Protein AF-A0A8J6TQ93-F1 (afdb_monomer_lite)

pLDDT: mean 81.54, std 12.86, range [39.78, 94.5]

Structure (mmCIF, N/CA/C/O backbone):
data_AF-A0A8J6TQ93-F1
#
_entry.id   AF-A0A8J6TQ93-F1
#
loop_
_atom_site.group_PDB
_atom_site.id
_atom_site.type_symbol
_atom_site.label_atom_id
_atom_site.label_alt_id
_atom_site.label_comp_id
_atom_site.label_asym_id
_atom_site.label_entity_id
_atom_site.label_seq_id
_atom_site.pdbx_PDB_ins_code
_atom_site.Cartn_x
_atom_site.Cartn_y
_atom_site.Cartn_z
_atom_site.occupancy
_atom_site.B_iso_or_equiv
_atom_site.auth_seq_id
_atom_site.auth_comp_id
_atom_site.auth_asym_id
_atom_site.auth_atom_id
_atom_site.pdbx_PDB_model_num
ATOM 1 N N . MET A 1 1 ? 8.896 6.552 -12.249 1.00 73.56 1 MET A N 1
ATOM 2 C CA . MET A 1 1 ? 7.441 6.746 -12.064 1.00 73.56 1 MET A CA 1
ATOM 3 C C . MET A 1 1 ? 6.928 5.626 -11.165 1.00 73.56 1 MET A C 1
ATOM 5 O O . MET A 1 1 ? 7.351 4.491 -11.365 1.00 73.56 1 MET A O 1
ATOM 9 N N . ILE A 1 2 ? 6.092 5.927 -10.166 1.00 82.06 2 ILE A N 1
ATOM 10 C CA . ILE A 1 2 ? 5.576 4.950 -9.177 1.00 82.06 2 ILE A CA 1
ATOM 11 C C . ILE A 1 2 ? 4.961 3.728 -9.859 1.00 82.06 2 ILE A C 1
ATOM 13 O O . ILE A 1 2 ? 5.252 2.597 -9.479 1.00 82.06 2 ILE A O 1
ATOM 17 N N . SER A 1 3 ? 4.207 3.961 -10.934 1.00 81.31 3 SER A N 1
ATOM 18 C CA . SER A 1 3 ? 3.545 2.914 -11.709 1.00 81.31 3 SER A CA 1
ATOM 19 C C . SER A 1 3 ? 4.517 1.896 -12.311 1.00 81.31 3 SER A C 1
ATOM 21 O O . SER A 1 3 ? 4.221 0.710 -12.306 1.00 81.31 3 SER A O 1
ATOM 23 N N . THR A 1 4 ? 5.696 2.326 -12.776 1.00 84.81 4 THR A N 1
ATOM 24 C CA . THR A 1 4 ? 6.733 1.413 -13.290 1.00 84.81 4 THR A CA 1
ATOM 25 C C . THR A 1 4 ? 7.278 0.531 -12.173 1.00 84.81 4 THR A C 1
ATOM 27 O O . THR A 1 4 ? 7.329 -0.680 -12.315 1.00 84.81 4 THR A O 1
ATOM 30 N N . ARG A 1 5 ? 7.600 1.127 -11.020 1.00 85.75 5 ARG A N 1
ATOM 31 C CA . ARG A 1 5 ? 8.185 0.408 -9.879 1.00 85.75 5 ARG A CA 1
ATOM 32 C C . ARG A 1 5 ? 7.215 -0.603 -9.260 1.00 85.75 5 ARG A C 1
ATOM 34 O O . ARG A 1 5 ? 7.631 -1.678 -8.843 1.00 85.75 5 ARG A O 1
ATOM 41 N N . LEU A 1 6 ? 5.932 -0.256 -9.178 1.00 85.44 6 LEU A N 1
ATOM 42 C CA . LEU A 1 6 ? 4.888 -1.177 -8.727 1.00 85.44 6 LEU A CA 1
ATOM 43 C C . LEU A 1 6 ? 4.586 -2.247 -9.789 1.00 85.44 6 LEU A C 1
ATOM 45 O O . LEU A 1 6 ? 4.355 -3.401 -9.437 1.00 85.44 6 LEU A O 1
ATOM 49 N N . GLY A 1 7 ? 4.673 -1.893 -11.074 1.00 84.94 7 GLY A N 1
ATOM 50 C CA . GLY A 1 7 ? 4.588 -2.840 -12.187 1.00 84.94 7 GLY A CA 1
ATOM 51 C C . GLY A 1 7 ? 5.705 -3.887 -12.167 1.00 84.94 7 GLY A C 1
ATOM 52 O O . GLY A 1 7 ? 5.430 -5.071 -12.340 1.00 84.94 7 GLY A O 1
ATOM 53 N N . ASP A 1 8 ? 6.939 -3.488 -11.845 1.00 86.94 8 ASP A N 1
ATOM 54 C CA . ASP A 1 8 ? 8.082 -4.402 -11.680 1.00 86.94 8 ASP A CA 1
ATOM 55 C C . ASP A 1 8 ? 7.880 -5.402 -10.522 1.00 86.94 8 ASP A C 1
ATOM 57 O O . ASP A 1 8 ? 8.513 -6.456 -10.484 1.00 86.94 8 ASP A O 1
ATOM 61 N N . ARG A 1 9 ? 6.972 -5.094 -9.584 1.00 83.25 9 ARG A N 1
ATOM 62 C CA . ARG A 1 9 ? 6.544 -5.978 -8.484 1.00 83.25 9 ARG A CA 1
ATOM 63 C C . ARG A 1 9 ? 5.338 -6.856 -8.845 1.00 83.25 9 ARG A C 1
ATOM 65 O O . ARG A 1 9 ? 4.825 -7.559 -7.982 1.00 83.25 9 ARG A O 1
ATOM 72 N N . GLY A 1 10 ? 4.890 -6.828 -10.099 1.00 86.75 10 GLY A N 1
ATOM 73 C CA . GLY A 1 10 ? 3.792 -7.653 -10.605 1.00 86.75 10 GLY A CA 1
ATOM 74 C C . GLY A 1 10 ? 2.397 -7.046 -10.451 1.00 86.75 10 GLY A C 1
ATOM 75 O O . GLY A 1 10 ? 1.428 -7.707 -10.814 1.00 86.75 10 GLY A O 1
ATOM 76 N N . LEU A 1 11 ? 2.275 -5.808 -9.957 1.00 88.50 11 LEU A N 1
ATOM 77 C CA . LEU A 1 11 ? 0.977 -5.145 -9.821 1.00 88.50 11 LEU A CA 1
ATOM 78 C C . LEU A 1 11 ? 0.490 -4.622 -11.172 1.00 88.50 11 LEU A C 1
ATOM 80 O O . LEU A 1 11 ? 1.199 -3.890 -11.868 1.00 88.50 11 LEU A O 1
ATOM 84 N N . VAL A 1 12 ? -0.760 -4.922 -11.518 1.00 91.38 12 VAL A N 1
ATOM 85 C CA . VAL A 1 12 ? -1.398 -4.327 -12.700 1.00 91.38 12 VAL A CA 1
ATOM 86 C C . VAL A 1 12 ? -1.922 -2.923 -12.392 1.00 91.38 12 VAL A C 1
ATOM 88 O O . VAL A 1 12 ? -2.128 -2.552 -11.238 1.00 91.38 12 VAL A O 1
ATOM 91 N N . SER A 1 13 ? -2.208 -2.119 -13.420 1.00 88.75 13 SER A N 1
ATOM 92 C CA . SER A 1 13 ? -2.639 -0.718 -13.249 1.00 88.75 13 SER A CA 1
ATOM 93 C C . SER A 1 13 ? -3.840 -0.540 -12.309 1.00 88.75 13 SER A C 1
ATOM 95 O O . SER A 1 13 ? -3.890 0.422 -11.547 1.00 88.75 13 SER A O 1
ATOM 97 N N . LEU A 1 14 ? -4.795 -1.477 -12.330 1.00 91.62 14 LEU A N 1
ATOM 98 C CA . LEU A 1 14 ? -5.941 -1.460 -11.418 1.00 91.62 14 LEU A CA 1
ATOM 99 C C . LEU A 1 14 ? -5.515 -1.645 -9.954 1.00 91.62 14 LEU A C 1
ATOM 101 O O . LEU A 1 14 ? -6.020 -0.953 -9.072 1.00 91.62 14 LEU A O 1
ATOM 105 N N . GLU A 1 15 ? -4.582 -2.558 -9.698 1.00 92.12 15 GLU A N 1
ATOM 106 C CA . GLU A 1 15 ? -4.051 -2.821 -8.361 1.00 92.12 15 GLU A CA 1
ATOM 107 C C . GLU A 1 15 ? -3.196 -1.659 -7.869 1.00 92.12 15 GLU A C 1
ATOM 109 O O . GLU A 1 15 ? -3.304 -1.285 -6.709 1.00 92.12 15 GLU A O 1
ATOM 114 N N . ILE A 1 16 ? -2.425 -1.028 -8.756 1.00 90.94 16 ILE A N 1
ATOM 115 C CA . ILE A 1 16 ? -1.660 0.185 -8.450 1.00 90.94 16 ILE A CA 1
ATOM 116 C C . ILE A 1 16 ? -2.595 1.301 -7.973 1.00 90.94 16 ILE A C 1
ATOM 118 O O . ILE A 1 16 ? -2.373 1.882 -6.912 1.00 90.94 16 ILE A O 1
ATOM 122 N N . ASN A 1 17 ? -3.681 1.558 -8.708 1.00 91.19 17 ASN A N 1
ATOM 123 C CA . ASN A 1 17 ? -4.668 2.567 -8.320 1.00 91.19 17 ASN A CA 1
ATOM 124 C C . ASN A 1 17 ? -5.354 2.219 -6.992 1.00 91.19 17 ASN A C 1
ATOM 126 O O . ASN A 1 17 ? -5.562 3.098 -6.154 1.00 91.19 17 ASN A O 1
ATOM 130 N N . ARG A 1 18 ? -5.692 0.939 -6.781 1.00 94.50 18 ARG A N 1
ATOM 131 C CA . ARG A 1 18 ? -6.265 0.470 -5.512 1.00 94.50 18 ARG A CA 1
ATOM 132 C C . ARG A 1 18 ? -5.286 0.686 -4.359 1.00 94.50 18 ARG A C 1
ATOM 134 O O . ARG A 1 18 ? -5.683 1.227 -3.338 1.00 94.50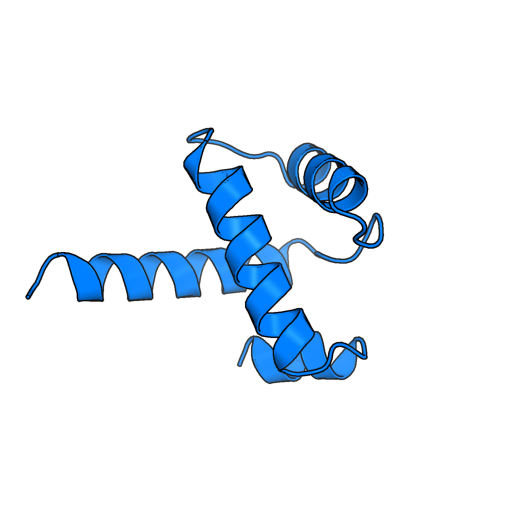 18 ARG A O 1
ATOM 141 N N . LEU A 1 19 ? -4.018 0.325 -4.546 1.00 92.75 19 LEU A N 1
ATOM 142 C CA . LEU A 1 19 ? -2.973 0.446 -3.533 1.00 92.75 19 LEU A CA 1
ATOM 143 C C . LEU A 1 19 ? -2.760 1.904 -3.129 1.00 92.75 19 LEU A C 1
ATOM 145 O O . LEU A 1 19 ? -2.761 2.205 -1.942 1.00 92.75 19 LEU A O 1
ATOM 149 N N . ILE A 1 20 ? -2.636 2.818 -4.095 1.00 90.81 20 ILE A N 1
ATOM 150 C CA . ILE A 1 20 ? -2.480 4.255 -3.819 1.00 90.81 20 ILE A CA 1
ATOM 151 C C . ILE A 1 20 ? -3.676 4.783 -3.015 1.00 90.81 20 ILE A C 1
ATOM 153 O O . ILE A 1 20 ? -3.497 5.513 -2.039 1.00 90.81 20 ILE A O 1
ATOM 157 N N . LYS A 1 21 ? -4.898 4.376 -3.379 1.00 91.31 21 LYS A N 1
ATOM 158 C CA . LYS A 1 21 ? -6.116 4.764 -2.660 1.00 91.31 21 LYS A CA 1
ATOM 159 C C . LYS A 1 21 ? -6.154 4.208 -1.237 1.00 91.31 21 LYS A C 1
ATOM 161 O O . LYS A 1 21 ? -6.494 4.939 -0.313 1.00 91.31 21 LYS A O 1
ATOM 166 N N . ASP A 1 22 ? -5.806 2.940 -1.053 1.00 92.81 22 ASP A N 1
ATOM 167 C CA . ASP A 1 22 ? -5.772 2.303 0.265 1.00 92.81 22 ASP A CA 1
ATOM 168 C C . ASP A 1 22 ? -4.718 2.961 1.163 1.00 92.81 22 ASP A C 1
ATOM 170 O O . ASP A 1 22 ? -5.005 3.274 2.316 1.00 92.81 2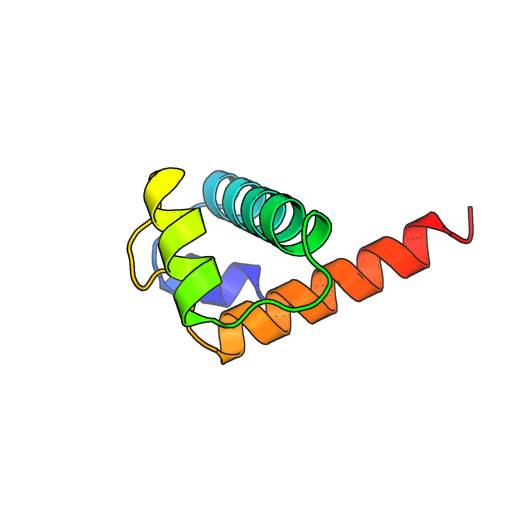2 ASP A O 1
ATOM 174 N N . VAL A 1 23 ? -3.536 3.269 0.620 1.00 90.31 23 VAL A N 1
ATOM 175 C CA . VAL A 1 23 ? -2.490 4.029 1.322 1.00 90.31 23 VAL A CA 1
ATOM 176 C C . VAL A 1 23 ? -2.989 5.415 1.721 1.00 90.31 23 VAL A C 1
ATOM 178 O O . VAL A 1 23 ? -2.851 5.798 2.879 1.00 90.31 23 VAL A O 1
ATOM 181 N N . SER A 1 24 ? -3.620 6.145 0.798 1.00 88.75 24 SER A N 1
ATOM 182 C CA . SER A 1 24 ? -4.203 7.462 1.078 1.00 88.75 24 SER A CA 1
ATOM 183 C C . SER A 1 24 ? -5.274 7.402 2.170 1.00 88.75 24 SER A C 1
ATOM 185 O O . SER A 1 24 ? -5.280 8.245 3.063 1.00 88.75 24 SER A O 1
ATOM 187 N N . ASN A 1 25 ? -6.140 6.386 2.153 1.00 89.00 25 ASN A N 1
ATOM 188 C CA . ASN A 1 25 ? -7.172 6.202 3.174 1.00 89.00 25 ASN A CA 1
ATOM 189 C C . ASN A 1 25 ? -6.573 5.914 4.551 1.00 89.00 25 ASN A C 1
ATOM 191 O O . ASN A 1 25 ? -7.058 6.450 5.543 1.00 89.00 25 ASN A O 1
ATOM 195 N N . VAL A 1 26 ? -5.538 5.071 4.614 1.00 87.88 26 VAL A N 1
ATOM 196 C CA . VAL A 1 26 ? -4.867 4.744 5.875 1.00 87.88 26 VAL A CA 1
ATOM 197 C C . VAL A 1 26 ? -4.152 5.981 6.418 1.00 87.88 26 VAL A C 1
ATOM 199 O O . VAL A 1 26 ? -4.420 6.379 7.545 1.00 87.88 26 VAL A O 1
ATOM 202 N N . ILE A 1 27 ? -3.333 6.656 5.603 1.00 84.81 27 ILE A N 1
ATOM 203 C CA . ILE A 1 27 ? -2.599 7.865 6.015 1.00 84.81 27 ILE A CA 1
ATOM 204 C C . ILE A 1 27 ? -3.550 9.022 6.355 1.00 84.81 27 ILE A C 1
ATOM 206 O O . ILE A 1 27 ? -3.324 9.751 7.313 1.00 84.81 27 ILE A O 1
ATOM 210 N N . GLY A 1 28 ? -4.653 9.187 5.624 1.00 73.88 28 GLY A N 1
ATOM 211 C CA . GLY A 1 28 ? -5.633 10.245 5.877 1.00 73.88 28 GLY A CA 1
ATOM 212 C C . GLY A 1 28 ? -6.340 10.138 7.234 1.00 73.88 28 GLY A C 1
ATOM 213 O O . GLY A 1 28 ? -6.914 11.125 7.695 1.00 73.88 28 GLY A O 1
ATOM 214 N N . GLN A 1 29 ? -6.295 8.972 7.888 1.00 66.12 29 GLN A N 1
ATOM 215 C CA . GLN A 1 29 ? -6.889 8.759 9.210 1.00 66.12 29 GLN A CA 1
ATOM 216 C C . GLN A 1 29 ? -5.957 9.148 10.368 1.00 66.12 29 GLN A C 1
ATOM 218 O O . GLN A 1 29 ? -6.457 9.536 11.424 1.00 66.12 29 GLN A O 1
ATOM 223 N N . GLU A 1 30 ? -4.630 9.126 10.189 1.00 60.25 30 GLU A N 1
ATOM 224 C CA . GLU A 1 30 ? -3.669 9.507 11.235 1.00 60.25 30 GLU A CA 1
ATOM 225 C C . GLU A 1 30 ? -2.486 10.293 10.646 1.00 60.25 30 GLU A C 1
ATOM 227 O O . GLU A 1 30 ? -1.826 9.853 9.711 1.00 60.25 30 GLU A O 1
ATOM 232 N N . ARG A 1 31 ? -2.162 11.461 11.225 1.00 57.12 31 ARG A N 1
ATOM 233 C CA . ARG A 1 31 ? -1.125 12.382 10.698 1.00 57.12 31 ARG A CA 1
ATOM 234 C C . ARG A 1 31 ? 0.298 11.807 10.656 1.00 57.12 31 ARG A C 1
ATOM 236 O O . ARG A 1 31 ? 1.163 12.421 10.040 1.00 57.12 31 ARG A O 1
ATOM 243 N N . HIS A 1 32 ? 0.559 10.679 11.313 1.00 58.91 32 HIS A N 1
ATOM 244 C CA . HIS A 1 32 ? 1.879 10.056 11.364 1.00 58.91 32 HIS A CA 1
ATOM 245 C C . HIS A 1 32 ? 1.754 8.535 11.306 1.00 58.91 32 HIS A C 1
ATOM 247 O O . HIS A 1 32 ? 1.258 7.924 12.247 1.00 58.91 32 HIS A O 1
ATOM 253 N N . PHE A 1 33 ? 2.258 7.929 10.230 1.00 66.94 33 PHE A N 1
ATOM 254 C CA . PHE A 1 33 ? 2.333 6.477 10.093 1.00 66.94 33 PHE A CA 1
ATOM 255 C C . PHE A 1 33 ? 3.779 5.997 10.130 1.00 66.94 33 PHE A C 1
ATOM 257 O O . PHE A 1 33 ? 4.605 6.385 9.305 1.00 66.94 33 PHE A O 1
ATOM 264 N N . GLU A 1 34 ? 4.069 5.078 11.047 1.00 72.88 34 GLU A N 1
ATOM 265 C CA . GLU A 1 34 ? 5.240 4.220 10.906 1.00 72.88 34 GLU A CA 1
ATOM 266 C C . GLU A 1 34 ? 4.991 3.195 9.790 1.00 72.88 34 GLU A C 1
ATOM 268 O O . GLU A 1 34 ? 3.926 2.574 9.728 1.00 72.88 34 GLU A O 1
ATOM 273 N N . SER A 1 35 ? 5.992 2.968 8.932 1.00 73.19 35 SER A N 1
ATOM 274 C CA . SER A 1 35 ? 5.915 2.021 7.802 1.00 73.19 35 SER A CA 1
ATOM 275 C C . SER A 1 35 ? 5.447 0.617 8.223 1.00 73.19 35 SER A C 1
ATOM 277 O O . SER A 1 35 ? 4.681 -0.039 7.513 1.00 73.19 35 SER A O 1
ATOM 279 N N . THR A 1 36 ? 5.830 0.169 9.421 1.00 77.62 36 THR A N 1
ATOM 280 C CA . THR A 1 36 ? 5.397 -1.115 9.991 1.00 77.62 36 THR A CA 1
ATOM 281 C C . THR A 1 36 ? 3.895 -1.146 10.285 1.00 77.62 36 THR A C 1
ATOM 283 O O . THR A 1 36 ? 3.231 -2.149 10.020 1.00 77.62 36 THR A O 1
ATOM 286 N N . SER A 1 37 ? 3.341 -0.060 10.824 1.00 83.06 37 SER A N 1
ATOM 287 C CA . SER A 1 37 ? 1.908 0.059 11.117 1.00 83.06 37 SER A CA 1
ATOM 288 C C . SER A 1 37 ? 1.088 0.160 9.833 1.00 83.06 37 SER A C 1
ATOM 290 O O . SER A 1 37 ? 0.049 -0.488 9.719 1.00 83.06 37 SER A O 1
ATOM 292 N N . LEU A 1 38 ? 1.602 0.878 8.830 1.00 86.44 38 LEU A N 1
ATOM 293 C CA . LEU A 1 38 ? 0.976 0.973 7.513 1.00 86.44 38 LEU A CA 1
ATOM 294 C C . LEU A 1 38 ? 0.920 -0.387 6.808 1.00 86.44 38 LEU A C 1
ATOM 296 O O . LEU A 1 38 ? -0.144 -0.794 6.357 1.00 86.44 38 LEU A O 1
ATOM 300 N N . ASN A 1 39 ? 2.028 -1.130 6.756 1.00 87.38 39 ASN A N 1
ATOM 301 C CA . ASN A 1 39 ? 2.043 -2.456 6.132 1.00 87.38 39 ASN A CA 1
ATOM 302 C C . ASN A 1 39 ? 1.088 -3.441 6.834 1.00 87.38 39 ASN A C 1
ATOM 304 O O . ASN A 1 39 ? 0.420 -4.233 6.171 1.00 87.38 39 ASN A O 1
ATOM 308 N N . LYS A 1 40 ? 0.938 -3.355 8.164 1.00 88.94 40 LYS A N 1
ATOM 309 C CA . LYS A 1 40 ? -0.073 -4.134 8.903 1.00 88.94 40 LYS A CA 1
ATOM 310 C C . LYS A 1 40 ? -1.506 -3.740 8.536 1.00 88.94 40 LYS A C 1
ATOM 312 O O . LYS A 1 40 ? -2.345 -4.625 8.378 1.00 88.94 40 LYS A O 1
ATOM 317 N N . ALA A 1 41 ? -1.786 -2.446 8.388 1.00 89.56 41 ALA A N 1
ATOM 318 C CA . ALA A 1 41 ? -3.093 -1.963 7.947 1.00 89.56 41 ALA A CA 1
ATOM 319 C C . ALA A 1 41 ? -3.393 -2.386 6.498 1.00 89.56 41 ALA A C 1
ATOM 321 O O . ALA A 1 41 ? -4.479 -2.861 6.199 1.00 89.56 41 ALA A O 1
ATOM 322 N N . LEU A 1 42 ? -2.414 -2.319 5.597 1.00 91.50 42 LEU A N 1
ATOM 323 C CA . LEU A 1 42 ? -2.575 -2.801 4.223 1.00 91.50 42 LEU A CA 1
ATOM 324 C C . LEU A 1 42 ? -2.793 -4.318 4.171 1.00 91.50 42 LEU A C 1
ATOM 326 O O . LEU A 1 42 ? -3.613 -4.797 3.388 1.00 91.50 42 LEU A O 1
ATOM 330 N N . LYS A 1 43 ? -2.136 -5.078 5.053 1.00 93.56 43 LYS A N 1
ATOM 331 C CA . LYS A 1 43 ? -2.363 -6.520 5.185 1.00 93.56 43 LYS A CA 1
ATOM 332 C C . LYS A 1 43 ? -3.802 -6.853 5.579 1.00 93.56 43 LYS A C 1
ATOM 334 O O . LYS A 1 43 ? -4.364 -7.805 5.042 1.00 93.56 43 LYS A O 1
ATOM 339 N N . SER A 1 44 ? -4.431 -6.074 6.465 1.00 92.06 44 SER A N 1
ATOM 340 C CA . SER A 1 44 ? -5.848 -6.285 6.813 1.00 92.06 44 SER A CA 1
ATOM 341 C C . SER A 1 44 ? -6.807 -5.958 5.660 1.00 92.06 44 SER A C 1
ATOM 343 O O . SER A 1 44 ? -7.909 -6.500 5.619 1.00 92.06 44 SER A O 1
ATOM 345 N N . LEU A 1 45 ? -6.366 -5.151 4.689 1.00 91.88 45 LEU A N 1
ATOM 346 C CA . LEU A 1 45 ? -7.069 -4.868 3.432 1.00 91.88 45 LEU A CA 1
ATOM 347 C C . LEU A 1 45 ? -6.787 -5.904 2.325 1.00 91.88 45 LEU A C 1
ATOM 349 O O . LEU A 1 45 ? -7.314 -5.785 1.220 1.00 91.88 45 LEU A O 1
ATOM 353 N N . GLY A 1 46 ? -5.988 -6.937 2.615 1.00 93.31 46 GLY A N 1
ATOM 354 C CA . GLY A 1 46 ? -5.693 -8.035 1.691 1.00 93.31 46 GLY A CA 1
ATOM 355 C C . GLY A 1 46 ? -4.426 -7.855 0.855 1.00 93.31 46 GLY A C 1
ATOM 356 O O . GLY A 1 46 ? -4.238 -8.591 -0.111 1.00 93.31 46 GLY A O 1
ATOM 357 N N . TRP A 1 47 ? -3.560 -6.901 1.202 1.00 94.06 47 TRP A N 1
ATOM 358 C CA . TRP A 1 47 ? -2.246 -6.766 0.576 1.00 94.06 47 TRP A CA 1
ATOM 359 C C . TRP A 1 47 ? -1.187 -7.656 1.232 1.00 94.06 47 TRP A C 1
ATOM 361 O O . TRP A 1 47 ? -1.325 -8.106 2.371 1.00 94.06 47 TRP A O 1
ATOM 371 N N . GLU A 1 48 ? -0.091 -7.892 0.517 1.00 89.62 48 GLU A N 1
ATOM 372 C CA . GLU A 1 48 ? 1.065 -8.575 1.087 1.00 89.62 48 GLU A CA 1
ATOM 373 C C . GLU A 1 48 ? 1.745 -7.723 2.169 1.00 89.62 48 GLU A C 1
ATOM 375 O O . GLU A 1 48 ? 1.825 -6.499 2.076 1.00 89.62 48 GLU A O 1
ATOM 380 N N . GLU A 1 49 ? 2.295 -8.385 3.189 1.00 82.62 49 GLU A N 1
ATOM 381 C CA . GLU A 1 49 ? 2.907 -7.748 4.368 1.00 82.62 49 GLU A CA 1
ATOM 382 C C . GLU A 1 49 ? 4.118 -6.855 4.046 1.00 82.62 49 GLU A C 1
ATOM 384 O O . GLU A 1 49 ? 4.491 -5.997 4.844 1.00 82.62 49 GLU A O 1
ATOM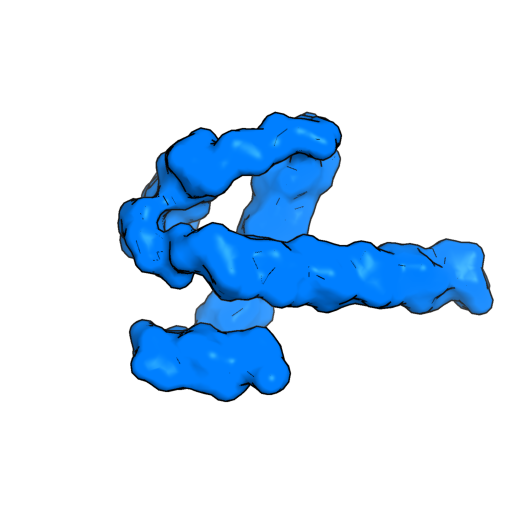 389 N N . HIS A 1 50 ? 4.724 -7.036 2.873 1.00 83.69 50 HIS A N 1
ATOM 390 C CA . HIS A 1 50 ? 5.897 -6.288 2.415 1.00 83.69 50 HIS A CA 1
ATOM 391 C C . HIS A 1 50 ? 5.674 -5.634 1.047 1.00 83.69 50 HIS A C 1
ATOM 393 O O . HIS A 1 50 ? 6.618 -5.428 0.277 1.00 83.69 50 HIS A O 1
ATOM 399 N N . ILE A 1 51 ? 4.416 -5.299 0.745 1.00 85.88 51 ILE A N 1
ATOM 400 C CA . ILE A 1 51 ? 4.046 -4.668 -0.521 1.00 85.88 51 ILE A CA 1
ATOM 401 C C . ILE A 1 51 ? 4.708 -3.291 -0.692 1.00 85.88 51 ILE A C 1
ATOM 403 O O . ILE A 1 51 ? 5.139 -2.954 -1.798 1.00 85.88 51 ILE A O 1
ATOM 407 N N . LEU A 1 52 ? 4.877 -2.531 0.401 1.00 86.88 52 LEU A N 1
ATOM 408 C CA . LEU A 1 52 ? 5.568 -1.241 0.408 1.00 86.88 52 LEU A CA 1
ATOM 409 C C . LEU A 1 52 ? 6.925 -1.326 1.107 1.00 86.88 52 LEU A C 1
ATOM 411 O O . LEU A 1 52 ? 7.011 -1.521 2.322 1.00 86.88 52 LEU A O 1
ATOM 415 N N . ASP A 1 53 ? 7.987 -1.084 0.335 1.00 87.50 53 ASP A N 1
ATOM 416 C CA . ASP A 1 53 ? 9.264 -0.646 0.899 1.00 87.50 53 ASP A CA 1
ATOM 417 C C . ASP A 1 53 ? 9.222 0.863 1.220 1.00 87.50 53 ASP A C 1
ATOM 419 O O . ASP A 1 53 ? 8.349 1.594 0.744 1.00 87.50 53 ASP A O 1
ATOM 423 N N . TYR A 1 54 ? 10.176 1.334 2.029 1.00 84.75 54 TYR A N 1
ATOM 424 C CA . TYR A 1 54 ? 10.259 2.740 2.446 1.00 84.75 54 TYR A CA 1
ATOM 425 C C . TYR A 1 54 ? 10.253 3.719 1.262 1.00 84.75 54 TYR A C 1
ATOM 427 O O . TYR A 1 54 ? 9.528 4.706 1.272 1.00 84.75 54 TYR A O 1
ATOM 435 N N . HIS A 1 55 ? 11.003 3.407 0.207 1.00 86.75 55 HIS A N 1
ATOM 436 C CA . HIS A 1 55 ? 11.126 4.271 -0.965 1.00 86.75 55 HIS A CA 1
ATOM 437 C C . HIS A 1 55 ? 9.838 4.308 -1.806 1.00 86.75 55 HIS A C 1
ATOM 439 O O . HIS A 1 55 ? 9.492 5.319 -2.403 1.00 86.75 55 HIS A O 1
ATOM 445 N N . THR A 1 56 ? 9.107 3.201 -1.890 1.00 88.00 56 THR A N 1
ATOM 446 C CA . THR A 1 56 ? 7.831 3.118 -2.611 1.00 88.00 56 THR A CA 1
ATOM 447 C C . THR A 1 56 ? 6.755 3.881 -1.853 1.00 88.00 56 THR A C 1
ATOM 449 O O . THR A 1 56 ? 5.969 4.586 -2.477 1.00 88.00 56 THR A O 1
ATOM 452 N N . LEU A 1 57 ? 6.764 3.793 -0.520 1.00 87.44 57 LEU A N 1
ATOM 453 C CA . LEU A 1 57 ? 5.913 4.608 0.339 1.00 87.44 57 LEU A CA 1
ATOM 454 C C . LEU A 1 57 ? 6.198 6.103 0.156 1.00 87.44 57 LEU A C 1
ATOM 456 O O . LEU A 1 57 ? 5.268 6.856 -0.097 1.00 87.44 57 LEU A O 1
ATOM 460 N N . GLU A 1 58 ? 7.464 6.518 0.222 1.00 87.00 58 GLU A N 1
ATOM 461 C CA . GLU A 1 58 ? 7.862 7.919 0.039 1.00 87.00 58 GLU A CA 1
ATOM 462 C C . GLU A 1 58 ? 7.381 8.473 -1.305 1.00 87.00 58 GLU A C 1
ATOM 464 O O . GLU A 1 58 ? 6.783 9.545 -1.361 1.00 87.00 58 GLU A 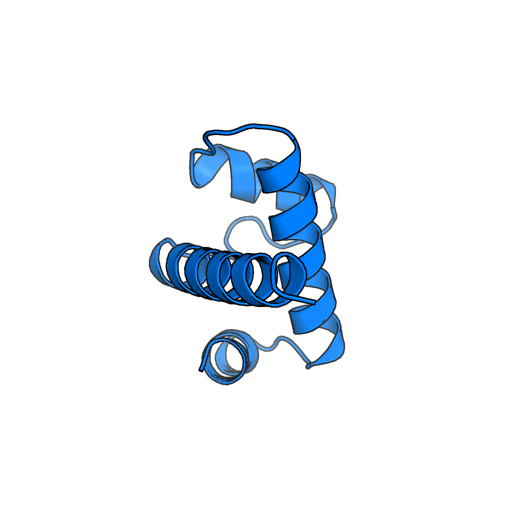O 1
ATOM 469 N N . LEU A 1 59 ? 7.544 7.706 -2.386 1.00 88.00 59 LEU A N 1
ATOM 470 C CA . LEU A 1 59 ? 7.035 8.120 -3.688 1.00 88.00 59 LEU A CA 1
ATOM 471 C C . LEU A 1 59 ? 5.503 8.253 -3.707 1.00 88.00 59 LEU A C 1
ATOM 473 O O . LEU A 1 59 ? 4.995 9.213 -4.278 1.00 88.00 59 LEU A O 1
ATOM 477 N N . ILE A 1 60 ? 4.761 7.314 -3.106 1.00 88.00 60 ILE A N 1
ATOM 478 C CA . ILE A 1 60 ? 3.294 7.409 -3.016 1.00 88.00 60 ILE A CA 1
ATOM 479 C C . ILE A 1 60 ? 2.885 8.645 -2.206 1.00 88.00 60 ILE A C 1
ATOM 481 O O . ILE A 1 60 ? 1.967 9.344 -2.622 1.00 88.00 60 ILE A O 1
ATOM 485 N N . CYS A 1 61 ? 3.574 8.953 -1.104 1.00 85.56 61 CYS A N 1
ATOM 486 C CA . CYS A 1 61 ? 3.323 10.166 -0.326 1.00 85.56 61 CYS A CA 1
ATOM 487 C C . CYS A 1 61 ? 3.537 11.428 -1.168 1.00 85.56 61 CYS A C 1
ATOM 489 O O . CYS A 1 61 ? 2.632 12.250 -1.239 1.00 85.56 61 CYS A O 1
ATOM 491 N N . LEU A 1 62 ? 4.666 11.534 -1.879 1.00 85.94 62 LEU A N 1
ATOM 492 C CA . LEU A 1 62 ? 4.945 12.667 -2.772 1.00 85.94 62 LEU A CA 1
ATOM 493 C C . LEU A 1 62 ? 3.877 12.823 -3.865 1.00 85.94 62 LEU A C 1
ATOM 495 O O . LEU A 1 62 ? 3.470 13.934 -4.187 1.00 85.94 62 LEU A O 1
ATOM 499 N N . PHE A 1 63 ? 3.399 11.710 -4.427 1.00 86.62 63 PHE A N 1
ATOM 500 C CA . PHE A 1 63 ? 2.316 11.723 -5.412 1.00 86.62 63 PHE A CA 1
ATOM 501 C C . PHE A 1 63 ? 0.988 12.215 -4.822 1.00 86.62 63 PHE A C 1
ATOM 503 O O . PHE A 1 63 ? 0.265 12.966 -5.470 1.00 86.62 63 PHE A O 1
ATOM 510 N N . LEU A 1 64 ? 0.663 11.802 -3.596 1.00 84.69 64 LEU A N 1
ATOM 511 C CA . LEU A 1 64 ? -0.549 12.242 -2.910 1.00 84.69 64 LEU A CA 1
ATOM 512 C C . LEU A 1 64 ? -0.472 13.719 -2.501 1.00 84.69 64 LEU A C 1
ATOM 514 O O . LEU A 1 64 ? -1.479 14.414 -2.608 1.00 84.69 64 LEU A O 1
ATOM 518 N N . GLU A 1 65 ? 0.694 14.198 -2.062 1.00 81.69 65 GLU A N 1
ATOM 519 C CA . GLU A 1 65 ? 0.935 15.614 -1.751 1.00 81.69 65 GLU A CA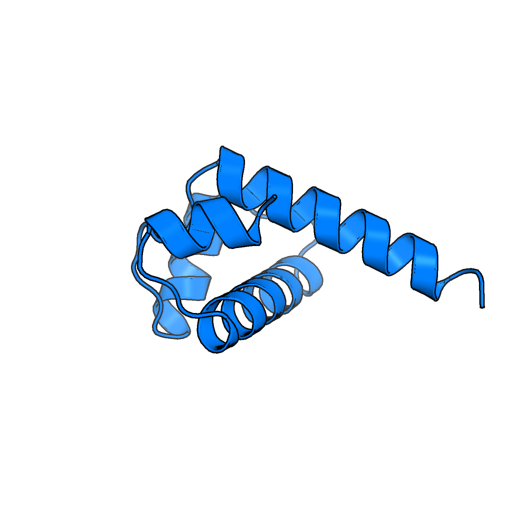 1
ATOM 520 C C . GLU A 1 65 ? 0.708 16.492 -2.989 1.00 81.69 65 GLU A C 1
ATOM 522 O O . GLU A 1 65 ? -0.100 17.422 -2.932 1.00 81.69 65 GLU A O 1
ATOM 527 N N . ASP A 1 66 ? 1.306 16.124 -4.127 1.00 81.06 66 ASP A N 1
ATOM 528 C CA . ASP A 1 66 ? 1.103 16.797 -5.417 1.00 81.06 66 ASP A CA 1
ATOM 529 C C . ASP A 1 66 ? -0.392 16.823 -5.798 1.00 81.06 66 ASP A C 1
ATOM 531 O O . ASP A 1 66 ? -0.966 17.891 -6.023 1.00 81.06 66 ASP A O 1
ATOM 535 N N . GLU A 1 67 ? -1.095 15.682 -5.739 1.00 74.12 67 GLU A N 1
ATOM 536 C CA . GLU A 1 67 ? -2.541 15.631 -6.012 1.00 74.12 67 GLU A CA 1
ATOM 537 C C . GLU A 1 67 ? -3.391 16.494 -5.058 1.00 74.12 67 GLU A C 1
ATOM 539 O O . GLU A 1 67 ? -4.459 16.978 -5.453 1.00 74.12 67 GLU A O 1
ATOM 544 N N . THR A 1 68 ? -2.976 16.669 -3.799 1.00 65.00 68 THR A N 1
ATOM 545 C CA . THR A 1 68 ? -3.698 17.530 -2.850 1.00 65.00 68 THR A CA 1
ATOM 546 C C . THR A 1 68 ? -3.498 19.013 -3.133 1.00 65.00 68 THR A C 1
ATOM 548 O O . THR A 1 68 ? -4.474 19.760 -3.046 1.00 65.00 68 THR A O 1
ATOM 551 N N . GLU A 1 69 ? -2.298 19.434 -3.538 1.00 58.59 69 GLU A N 1
ATOM 552 C CA . GLU A 1 69 ? -2.024 20.814 -3.960 1.00 58.59 69 GLU A CA 1
ATOM 553 C C . GLU A 1 69 ? -2.753 21.177 -5.264 1.00 58.59 69 GLU A C 1
ATOM 555 O O . GLU A 1 69 ? -3.180 22.321 -5.450 1.00 58.59 69 GLU A O 1
ATOM 560 N N . PHE A 1 70 ? -2.995 20.197 -6.140 1.00 51.47 70 PHE A N 1
ATOM 561 C CA . PHE A 1 70 ? -3.841 20.386 -7.321 1.00 51.47 70 PHE A CA 1
ATOM 562 C C . PHE A 1 70 ? -5.332 20.564 -6.986 1.00 51.47 70 PHE A C 1
ATOM 564 O O . PHE A 1 70 ? -6.038 21.252 -7.724 1.00 51.47 70 PHE A O 1
ATOM 571 N N . LYS A 1 71 ? -5.834 19.987 -5.884 1.00 50.34 71 LYS A N 1
ATOM 572 C CA . LYS A 1 71 ? -7.258 20.075 -5.494 1.00 50.34 71 LYS A CA 1
ATOM 573 C C . LYS A 1 71 ? -7.625 21.349 -4.724 1.00 50.34 71 LYS A C 1
ATOM 575 O O . LYS A 1 71 ? -8.799 21.699 -4.697 1.00 50.34 71 LYS A O 1
ATOM 580 N N . THR A 1 72 ? -6.671 22.042 -4.101 1.00 44.25 72 THR A N 1
ATOM 581 C CA . THR A 1 72 ? -6.912 23.294 -3.349 1.00 44.25 72 THR A CA 1
ATOM 582 C C . THR A 1 72 ? -6.828 24.566 -4.196 1.00 44.25 72 THR A C 1
ATOM 584 O O . THR A 1 72 ? -7.196 25.632 -3.708 1.00 44.25 72 THR A O 1
ATOM 587 N N . ASN A 1 73 ? -6.392 24.470 -5.455 1.00 47.78 73 ASN A N 1
ATOM 588 C CA . ASN A 1 73 ? -6.241 25.604 -6.376 1.00 47.78 73 ASN A CA 1
ATOM 589 C C . ASN A 1 73 ? -7.295 25.639 -7.506 1.00 47.78 73 ASN A C 1
ATOM 591 O O . ASN A 1 73 ? -7.045 26.246 -8.550 1.00 47.78 73 ASN A O 1
ATOM 595 N N . GLN A 1 74 ? -8.456 2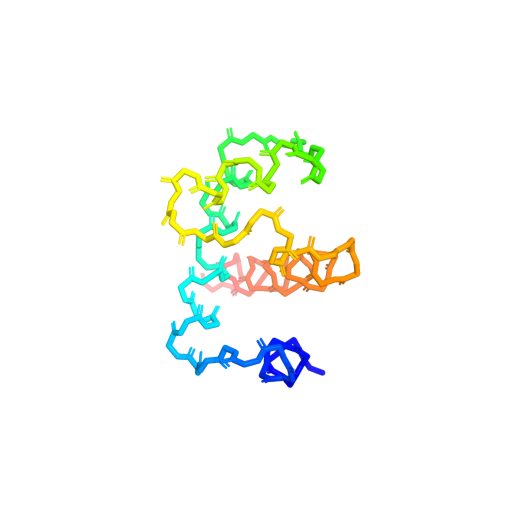4.996 -7.320 1.00 39.78 74 GLN A N 1
ATOM 596 C CA . GLN A 1 74 ? -9.545 24.957 -8.306 1.00 39.78 74 GLN A CA 1
ATOM 597 C C . GLN A 1 74 ? -10.876 25.457 -7.740 1.00 39.78 74 GLN A C 1
ATOM 599 O O . GLN A 1 74 ? -11.178 25.143 -6.567 1.00 39.78 74 GLN A O 1
#

Organism: NCBI:txid2841696

Foldseek 3Di:
DLQVVLVVVVDDPVRSVVVLVQLCVVCVVDVDDDPQNSLVSVVVVVDDSPSDDPVSSVVSVVVVVVVVVVVVVD

Sequence (74 aa):
MISTRLGDRGLVSLEINRLIKDVSNVIGQERHFESTSLNKALKSLGWEEHILDYHTLELICLFLEDETEFKTNQ

Secondary structure (DSSP, 8-state):
-HHHHHHTTT--HHHHHHHHHHHHHHHHH-S---HHHHHHHHHHTT--TTS--HHHHHHHHHHHHHHHHHHS--

Radius of gyration: 12.18 Å; chains: 1; bounding box: 21×34×25 Å